Protein AF-A0A4R4NX36-F1 (afdb_monomer_lite)

Sequence (104 aa):
AGCYRWSTRGRSLDDGATFIHASRHDQVAMVANFVYDDVAGPLSLLVIDTGRLVSALCVEDLDGIGITFPHIYGPLNLDAVVEVRRYERAADGRWPEVAAEVVS

Radius of gyration: 13.86 Å; chains: 1; bounding box: 34×32×38 Å

Secondary structure (DSSP, 8-state):
--EE-EEETTEETTTT--SEE---HHHHHHHHHHHSTT--SPEEEEEE-GGG-SSEEEEE-SSSSS--EEEEES-EEGGGEEEEEEE---TTSSPPP-------

Organism: NCBI:txid1266829

Structure (mmCIF, N/CA/C/O backbone):
data_AF-A0A4R4NX36-F1
#
_entry.id   AF-A0A4R4NX36-F1
#
loop_
_atom_site.group_PDB
_atom_site.id
_atom_site.type_symbol
_atom_site.label_atom_id
_atom_site.label_alt_id
_atom_site.label_comp_id
_atom_site.label_asym_id
_atom_site.label_entity_id
_atom_site.label_seq_id
_atom_site.pdbx_PDB_ins_code
_atom_site.Cartn_x
_atom_site.Cartn_y
_atom_site.Cartn_z
_atom_site.occupancy
_atom_site.B_iso_or_equiv
_atom_site.auth_seq_id
_atom_site.auth_comp_id
_atom_site.auth_asym_id
_atom_site.auth_atom_id
_atom_site.pdbx_PDB_model_num
ATOM 1 N N . ALA A 1 1 ? -12.088 -16.204 10.795 1.00 61.72 1 ALA A N 1
ATOM 2 C CA . ALA A 1 1 ? -11.777 -15.189 9.766 1.00 61.72 1 ALA A CA 1
ATOM 3 C C . ALA A 1 1 ? -10.279 -14.895 9.813 1.00 61.72 1 ALA A C 1
ATOM 5 O O . ALA A 1 1 ? -9.730 -14.914 10.908 1.00 61.72 1 ALA A O 1
ATOM 6 N N . GLY A 1 2 ? -9.617 -14.719 8.664 1.00 82.31 2 GLY A N 1
ATOM 7 C CA . GLY A 1 2 ? -8.184 -14.391 8.588 1.00 82.31 2 GLY A CA 1
ATOM 8 C C . GLY A 1 2 ? -7.937 -12.880 8.509 1.00 82.31 2 GLY A C 1
ATOM 9 O O . GLY A 1 2 ? -8.873 -12.122 8.266 1.00 82.31 2 GLY A O 1
ATOM 10 N N . CYS A 1 3 ? -6.691 -12.445 8.703 1.00 90.56 3 CYS A N 1
ATOM 11 C CA . CYS A 1 3 ? -6.267 -11.060 8.481 1.00 90.56 3 CYS A CA 1
ATOM 12 C C . CYS A 1 3 ? -4.819 -11.001 7.974 1.00 90.56 3 CYS A C 1
ATOM 14 O O . CYS A 1 3 ? -4.033 -11.917 8.221 1.00 90.56 3 CYS A O 1
ATOM 16 N N . TYR A 1 4 ? -4.477 -9.922 7.274 1.00 94.38 4 TYR A N 1
ATOM 17 C CA . TYR A 1 4 ? -3.117 -9.609 6.846 1.00 94.38 4 TYR A CA 1
ATOM 18 C C . TYR A 1 4 ? -2.468 -8.638 7.842 1.00 94.38 4 TYR A C 1
ATOM 20 O O . TYR A 1 4 ? -3.098 -7.679 8.287 1.00 94.38 4 TYR A O 1
ATOM 28 N N . ARG A 1 5 ? -1.218 -8.914 8.235 1.00 96.56 5 ARG A N 1
ATOM 29 C CA . ARG A 1 5 ? -0.546 -8.251 9.374 1.00 96.56 5 ARG A CA 1
ATOM 30 C C . ARG A 1 5 ? 0.853 -7.720 9.052 1.00 96.56 5 ARG A C 1
ATOM 32 O O . ARG A 1 5 ? 1.571 -7.307 9.959 1.00 96.56 5 ARG A O 1
ATOM 39 N N . TRP A 1 6 ? 1.269 -7.747 7.788 1.00 96.00 6 TRP A N 1
ATOM 40 C CA . TRP A 1 6 ? 2.585 -7.244 7.392 1.00 96.00 6 TRP A CA 1
ATOM 41 C C . TRP A 1 6 ? 2.528 -5.741 7.157 1.00 96.00 6 TRP A C 1
ATOM 43 O O . TRP A 1 6 ? 1.686 -5.268 6.400 1.00 96.00 6 TRP A O 1
ATOM 53 N N . SER A 1 7 ? 3.428 -5.002 7.805 1.00 94.62 7 SER A N 1
ATOM 54 C CA . SER A 1 7 ? 3.492 -3.543 7.712 1.00 94.62 7 SER A CA 1
ATOM 55 C C . SER A 1 7 ? 4.280 -3.079 6.493 1.00 94.62 7 SER A C 1
ATOM 57 O O . SER A 1 7 ? 3.861 -2.167 5.783 1.00 94.62 7 SER A O 1
ATOM 59 N N . THR A 1 8 ? 5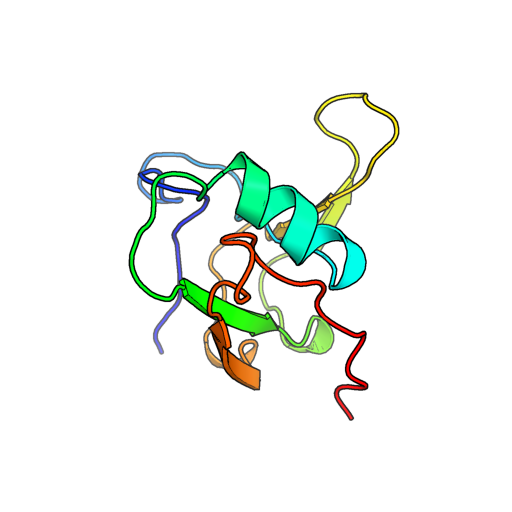.430 -3.714 6.278 1.00 89.81 8 THR A N 1
ATOM 60 C CA . THR A 1 8 ? 6.345 -3.513 5.152 1.00 89.81 8 THR A CA 1
ATOM 61 C C . THR A 1 8 ? 7.207 -4.775 4.993 1.00 89.81 8 THR A C 1
ATOM 63 O O . THR A 1 8 ? 7.012 -5.764 5.710 1.00 89.81 8 THR A O 1
ATOM 66 N N . ARG A 1 9 ? 8.166 -4.780 4.062 1.00 88.06 9 ARG A N 1
ATOM 67 C CA . ARG A 1 9 ? 9.083 -5.910 3.855 1.00 88.06 9 ARG A CA 1
ATOM 68 C C . ARG A 1 9 ? 9.827 -6.247 5.149 1.00 88.06 9 ARG A C 1
ATOM 70 O O . ARG A 1 9 ? 10.516 -5.406 5.716 1.00 88.06 9 ARG A O 1
ATOM 77 N N . GLY A 1 10 ? 9.691 -7.493 5.600 1.00 90.12 10 GLY A N 1
ATOM 78 C CA . GLY A 1 10 ? 10.413 -8.008 6.766 1.00 90.12 10 GLY A CA 1
ATOM 79 C C . GLY A 1 10 ? 9.943 -7.468 8.118 1.00 90.12 10 GLY A C 1
ATOM 80 O O . GLY A 1 10 ? 10.625 -7.710 9.109 1.00 90.12 10 GLY A O 1
ATOM 81 N N . ARG A 1 11 ? 8.807 -6.756 8.186 1.00 95.38 11 ARG A N 1
ATOM 82 C CA . ARG A 1 11 ? 8.256 -6.265 9.455 1.00 95.38 11 ARG A CA 1
ATOM 83 C C . ARG A 1 11 ? 6.742 -6.420 9.523 1.00 95.38 11 ARG A C 1
ATOM 85 O O . ARG A 1 11 ? 6.014 -5.898 8.674 1.00 95.38 11 ARG A O 1
ATOM 92 N N . SER A 1 12 ? 6.264 -7.099 10.558 1.00 96.75 12 SER A N 1
ATOM 93 C CA . SER A 1 12 ? 4.841 -7.270 10.850 1.00 96.75 12 SER A CA 1
ATOM 94 C C . SER A 1 12 ? 4.382 -6.423 12.041 1.00 96.75 12 SER A C 1
ATOM 96 O O . SER A 1 12 ? 5.190 -5.860 12.783 1.00 96.75 12 SER A O 1
ATOM 98 N N . LEU A 1 13 ? 3.064 -6.336 12.234 1.00 96.00 13 LEU A N 1
ATOM 99 C CA . LEU A 1 13 ? 2.476 -5.776 13.456 1.00 96.00 13 LEU A CA 1
ATOM 100 C C . LEU A 1 13 ? 2.872 -6.590 14.699 1.00 96.00 13 LEU A C 1
ATOM 102 O O . LEU A 1 13 ? 3.009 -6.030 15.783 1.00 96.00 13 LEU A O 1
ATOM 106 N N . ASP A 1 14 ? 3.096 -7.896 14.538 1.00 95.50 14 ASP A N 1
ATOM 107 C CA . ASP A 1 14 ? 3.527 -8.783 15.623 1.00 95.50 14 ASP A CA 1
ATOM 108 C C . ASP A 1 14 ? 4.996 -8.523 16.019 1.00 95.50 14 ASP A C 1
ATOM 110 O O . ASP A 1 14 ? 5.367 -8.709 17.175 1.00 95.50 14 ASP A O 1
ATOM 114 N N . ASP A 1 15 ? 5.794 -7.960 15.102 1.00 95.62 15 ASP A N 1
ATOM 115 C CA . ASP A 1 15 ? 7.153 -7.452 15.353 1.00 95.62 15 ASP A CA 1
ATOM 116 C C . ASP A 1 15 ? 7.161 -6.004 15.895 1.00 95.62 15 ASP A C 1
ATOM 118 O O . ASP A 1 15 ? 8.190 -5.320 15.895 1.00 95.62 15 ASP A O 1
ATOM 122 N N . GLY A 1 16 ? 6.002 -5.488 16.315 1.00 94.69 16 GLY A N 1
ATOM 123 C CA . GLY A 1 16 ? 5.859 -4.153 16.895 1.00 94.69 16 GLY A CA 1
ATOM 124 C C . GLY A 1 16 ? 5.797 -3.009 15.880 1.00 94.69 16 GLY A C 1
ATOM 125 O O . GLY A 1 16 ? 6.074 -1.865 16.243 1.00 94.69 16 GLY A O 1
ATOM 126 N N . ALA A 1 17 ? 5.470 -3.270 14.608 1.00 96.19 17 ALA A N 1
ATOM 127 C CA . ALA A 1 17 ? 5.021 -2.190 13.727 1.00 96.19 17 ALA A CA 1
ATOM 128 C C . ALA A 1 17 ? 3.661 -1.644 14.195 1.00 96.19 17 ALA A C 1
ATOM 130 O O . ALA A 1 17 ? 2.801 -2.392 14.655 1.00 96.19 17 ALA A O 1
ATOM 131 N N . THR A 1 18 ? 3.459 -0.336 14.065 1.00 95.06 18 THR A N 1
ATOM 132 C CA . THR A 1 18 ? 2.262 0.363 14.558 1.00 95.06 18 THR A CA 1
ATOM 133 C C . THR A 1 18 ? 1.118 0.408 13.545 1.00 95.06 18 THR A C 1
ATOM 135 O O . THR A 1 18 ? -0.043 0.481 13.941 1.00 95.06 18 THR A O 1
ATOM 138 N N . PHE A 1 19 ? 1.430 0.351 12.251 1.00 97.69 19 PHE A N 1
ATOM 139 C CA . PHE A 1 19 ? 0.463 0.420 11.155 1.00 97.69 19 PHE A CA 1
ATOM 140 C C . PHE A 1 19 ? 0.960 -0.340 9.922 1.00 97.69 19 PHE A C 1
ATOM 142 O O . PHE A 1 19 ? 2.142 -0.670 9.811 1.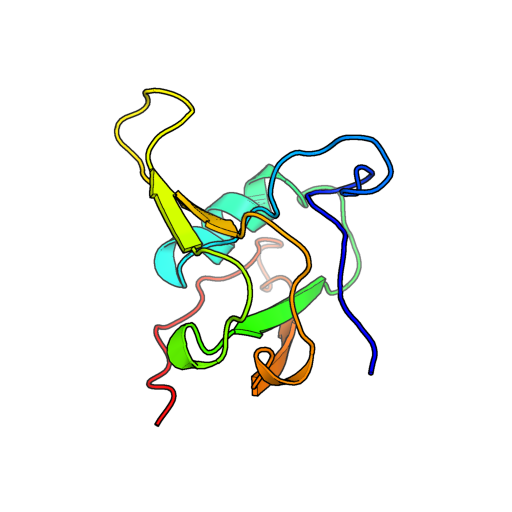00 97.69 19 PHE A O 1
ATOM 149 N N . ILE A 1 20 ? 0.056 -0.610 8.983 1.00 97.88 20 ILE A N 1
ATOM 150 C CA . ILE A 1 20 ? 0.362 -1.146 7.654 1.00 97.88 20 ILE A CA 1
ATOM 151 C C . ILE A 1 20 ? 0.473 0.006 6.656 1.00 97.88 20 ILE A C 1
ATOM 153 O O . ILE A 1 20 ? -0.422 0.851 6.597 1.00 97.88 20 ILE A O 1
ATOM 157 N N . HIS A 1 21 ? 1.554 0.027 5.870 1.00 97.38 21 HIS A N 1
ATOM 158 C CA . HIS A 1 21 ? 1.720 1.000 4.793 1.00 97.38 21 HIS A CA 1
ATOM 159 C C . HIS A 1 21 ? 0.804 0.636 3.629 1.00 97.38 21 HIS A C 1
ATOM 161 O O . HIS A 1 21 ? 0.852 -0.485 3.117 1.00 97.38 21 HIS A O 1
ATOM 167 N N . ALA A 1 22 ? -0.007 1.591 3.193 1.00 96.94 22 ALA A N 1
ATOM 168 C CA . ALA A 1 22 ? -0.769 1.499 1.964 1.00 96.94 22 ALA A CA 1
ATOM 169 C C . ALA A 1 22 ? -0.356 2.630 1.014 1.00 96.94 22 ALA A C 1
ATOM 171 O O . ALA A 1 22 ? 0.402 3.541 1.348 1.00 96.94 22 ALA A O 1
ATOM 172 N N . SER A 1 23 ? -0.840 2.566 -0.218 1.00 96.69 23 SER A N 1
ATOM 173 C CA . SER A 1 23 ? -0.597 3.583 -1.235 1.00 96.69 23 SER A CA 1
ATOM 174 C C . SER A 1 23 ? -1.896 3.850 -1.972 1.00 96.69 23 SER A C 1
ATOM 176 O O . SER A 1 23 ? -2.661 2.924 -2.242 1.00 96.69 23 SER A O 1
ATOM 178 N N . ARG A 1 24 ? -2.149 5.114 -2.310 1.00 96.31 24 ARG A N 1
ATOM 179 C CA . ARG A 1 24 ? -3.135 5.435 -3.344 1.00 96.31 24 ARG A CA 1
ATOM 180 C C . ARG A 1 24 ? -2.608 4.970 -4.707 1.00 96.31 24 ARG A C 1
ATOM 182 O O . ARG A 1 24 ? -1.404 4.776 -4.863 1.00 96.31 24 ARG A O 1
ATOM 189 N N . HIS A 1 25 ? -3.496 4.812 -5.689 1.00 95.19 25 HIS A N 1
ATOM 190 C CA . HIS A 1 25 ? -3.141 4.322 -7.030 1.00 95.19 25 HIS A CA 1
ATOM 191 C C . HIS A 1 25 ? -1.963 5.097 -7.662 1.00 95.19 25 HIS A C 1
ATOM 193 O O . HIS A 1 25 ? -1.022 4.483 -8.161 1.00 95.19 25 HIS A O 1
ATOM 199 N N . ASP A 1 26 ? -1.957 6.427 -7.525 1.00 95.31 26 ASP A N 1
ATOM 200 C CA . ASP A 1 26 ? -0.932 7.357 -8.018 1.00 95.31 26 ASP A CA 1
ATOM 201 C C . ASP A 1 26 ? 0.430 7.194 -7.323 1.00 95.31 26 ASP A C 1
ATOM 203 O O . ASP A 1 26 ? 1.458 7.628 -7.837 1.00 95.31 26 ASP A O 1
ATOM 207 N N . GLN A 1 27 ? 0.463 6.540 -6.161 1.00 96.94 27 GLN A N 1
ATOM 208 C CA . GLN A 1 27 ? 1.673 6.321 -5.368 1.00 96.94 27 GLN A CA 1
ATOM 209 C C . GLN A 1 27 ? 2.279 4.928 -5.583 1.00 96.94 27 GLN A C 1
ATOM 211 O O . GLN A 1 27 ? 3.466 4.739 -5.313 1.00 96.94 27 GLN A O 1
ATOM 216 N N . VAL A 1 28 ? 1.500 3.955 -6.079 1.00 97.38 28 VAL A N 1
ATOM 217 C CA . VAL A 1 28 ? 1.911 2.540 -6.148 1.00 97.38 28 VAL A CA 1
ATOM 218 C C . VAL A 1 28 ? 3.205 2.362 -6.935 1.00 97.38 28 VAL A C 1
ATOM 220 O O . VAL A 1 28 ? 4.129 1.715 -6.447 1.00 97.38 28 VAL A O 1
ATOM 223 N N . ALA A 1 29 ? 3.309 2.943 -8.132 1.00 97.38 29 ALA A N 1
ATOM 224 C CA . ALA A 1 29 ? 4.499 2.786 -8.966 1.00 97.38 29 ALA A CA 1
ATOM 225 C C . ALA A 1 29 ? 5.741 3.417 -8.331 1.00 97.38 29 ALA A C 1
ATOM 227 O O . ALA A 1 29 ? 6.811 2.807 -8.337 1.00 97.38 29 ALA A O 1
ATOM 228 N N . MET A 1 30 ? 5.608 4.609 -7.747 1.00 96.88 30 MET A N 1
ATOM 229 C CA . MET A 1 30 ? 6.709 5.287 -7.062 1.00 96.88 30 MET A CA 1
ATOM 230 C C . MET A 1 30 ? 7.227 4.443 -5.890 1.00 96.88 30 MET A C 1
ATOM 232 O O . MET A 1 30 ? 8.419 4.142 -5.836 1.00 96.88 30 MET A O 1
ATOM 236 N N . VAL A 1 31 ? 6.331 3.983 -5.012 1.00 95.94 31 VAL A N 1
ATOM 237 C CA . VAL A 1 31 ? 6.691 3.158 -3.850 1.00 95.94 31 VAL A CA 1
ATOM 238 C C . VAL A 1 31 ? 7.248 1.801 -4.284 1.00 95.94 31 VAL A C 1
ATOM 240 O O . VAL A 1 31 ? 8.262 1.361 -3.749 1.00 95.94 31 VAL A O 1
ATOM 243 N N . ALA A 1 32 ? 6.653 1.146 -5.283 1.00 96.81 32 ALA A N 1
ATOM 244 C CA . ALA A 1 32 ? 7.128 -0.145 -5.777 1.00 96.81 32 ALA A CA 1
ATOM 245 C C . ALA A 1 32 ? 8.549 -0.060 -6.355 1.00 96.81 32 ALA A C 1
ATOM 247 O O . ALA A 1 32 ? 9.394 -0.898 -6.048 1.00 96.81 32 ALA A O 1
ATOM 248 N N . ASN A 1 33 ? 8.836 0.980 -7.145 1.00 97.44 33 ASN A N 1
ATOM 249 C CA . ASN A 1 33 ? 10.167 1.211 -7.711 1.00 97.44 33 ASN A CA 1
ATOM 250 C C . ASN A 1 33 ? 11.214 1.639 -6.675 1.00 97.44 33 ASN A C 1
ATOM 252 O O . ASN A 1 33 ? 12.396 1.573 -6.989 1.00 97.44 33 ASN A O 1
ATOM 256 N N . PHE A 1 34 ? 10.804 2.076 -5.483 1.00 95.06 34 PHE A N 1
ATOM 257 C CA . PHE A 1 34 ? 11.717 2.427 -4.396 1.00 95.06 34 PHE A CA 1
ATOM 258 C C . PHE A 1 34 ? 11.942 1.266 -3.416 1.00 95.06 34 PHE A C 1
ATOM 260 O O . PHE A 1 34 ? 13.070 0.998 -3.023 1.00 95.06 34 PHE A O 1
ATOM 267 N N . VAL A 1 35 ? 10.876 0.564 -3.022 1.00 94.81 35 VAL A N 1
ATOM 268 C CA . VAL A 1 35 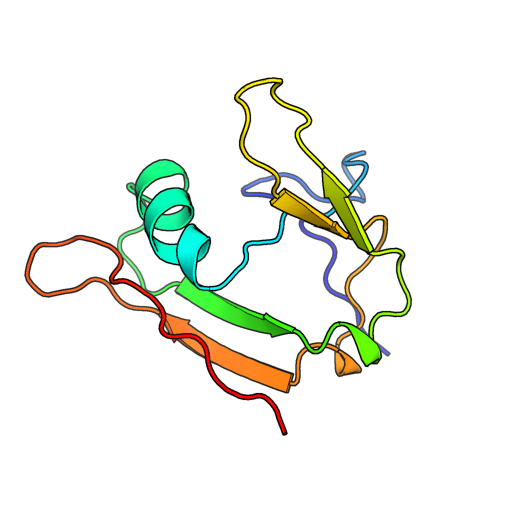? 10.906 -0.441 -1.942 1.00 94.81 35 VAL A CA 1
ATOM 269 C C . VAL A 1 35 ? 11.098 -1.868 -2.458 1.00 94.81 35 VAL A C 1
ATOM 271 O O . VAL A 1 35 ? 11.531 -2.733 -1.699 1.00 94.81 35 VAL A O 1
ATOM 274 N N . TYR A 1 36 ? 10.761 -2.147 -3.719 1.00 95.12 36 TYR A N 1
ATOM 275 C CA . TYR A 1 36 ? 10.765 -3.495 -4.306 1.00 95.12 36 TYR A CA 1
ATOM 276 C C . TYR A 1 36 ? 11.605 -3.556 -5.592 1.00 95.12 36 TYR A C 1
ATOM 278 O O . TYR A 1 36 ? 11.284 -4.308 -6.516 1.00 95.12 36 TYR A O 1
ATOM 286 N N . ASP A 1 37 ? 12.656 -2.741 -5.698 1.00 94.81 37 ASP A N 1
ATOM 287 C CA . ASP A 1 37 ? 13.505 -2.669 -6.891 1.00 94.81 37 ASP A CA 1
ATOM 288 C C . ASP A 1 37 ? 14.346 -3.940 -7.123 1.00 94.81 37 ASP A C 1
ATOM 290 O O . ASP A 1 37 ? 14.563 -4.321 -8.271 1.00 94.81 37 ASP A O 1
ATOM 294 N N . ASP A 1 38 ? 14.702 -4.647 -6.057 1.00 95.31 38 ASP A N 1
ATOM 295 C CA . ASP A 1 38 ? 15.442 -5.910 -6.007 1.00 95.31 38 ASP A CA 1
ATOM 296 C C . ASP A 1 38 ? 14.560 -7.154 -6.220 1.00 95.31 38 ASP A C 1
ATOM 298 O O . ASP A 1 38 ? 15.069 -8.267 -6.379 1.00 95.31 38 ASP A O 1
ATOM 302 N N . VAL A 1 39 ? 13.232 -6.999 -6.244 1.00 94.75 39 VAL A N 1
ATOM 303 C CA . VAL A 1 39 ? 12.310 -8.120 -6.455 1.00 94.75 39 VAL A CA 1
ATOM 304 C C . VAL A 1 39 ? 12.194 -8.436 -7.948 1.00 94.75 39 VAL A C 1
ATOM 306 O O . VAL A 1 39 ? 11.720 -7.618 -8.742 1.00 94.75 39 VAL A O 1
ATOM 309 N N . ALA A 1 40 ? 12.625 -9.646 -8.321 1.00 91.56 40 ALA A N 1
ATOM 310 C CA . ALA A 1 40 ? 12.612 -10.138 -9.702 1.00 91.56 40 ALA A CA 1
ATOM 311 C C . ALA A 1 40 ? 11.263 -10.743 -10.133 1.00 91.56 40 ALA A C 1
ATOM 313 O O . ALA A 1 40 ? 10.909 -10.700 -11.309 1.00 91.56 40 ALA A O 1
ATOM 314 N N . GLY A 1 41 ? 10.527 -11.340 -9.192 1.00 93.69 41 GLY A N 1
ATOM 315 C CA . GLY A 1 41 ? 9.215 -11.936 -9.446 1.00 93.69 41 GLY A CA 1
ATOM 316 C C . GLY A 1 41 ? 8.076 -10.911 -9.423 1.00 93.69 41 GLY A C 1
ATOM 317 O O . GLY A 1 41 ? 8.286 -9.778 -9.004 1.00 93.69 41 GLY A O 1
ATOM 318 N N . PRO A 1 42 ? 6.860 -11.305 -9.834 1.00 95.69 42 PRO A N 1
ATOM 319 C CA . PRO A 1 42 ? 5.667 -10.467 -9.701 1.00 95.69 42 PRO A CA 1
ATOM 320 C C . PRO A 1 42 ? 5.388 -10.120 -8.231 1.00 95.69 42 PRO A C 1
ATOM 322 O O . PRO A 1 42 ? 5.683 -10.907 -7.327 1.00 95.69 42 PRO A O 1
ATOM 325 N N . LEU A 1 43 ? 4.729 -8.987 -8.004 1.00 96.06 43 LEU A N 1
ATOM 326 C CA . LEU A 1 43 ? 4.127 -8.648 -6.717 1.00 96.06 43 LEU A CA 1
ATOM 327 C C . LEU A 1 43 ? 2.628 -8.966 -6.728 1.00 96.06 43 LEU A C 1
ATOM 329 O O . LEU A 1 43 ? 1.992 -9.038 -7.783 1.00 96.06 43 LEU A O 1
ATOM 333 N N . SER A 1 44 ? 2.057 -9.119 -5.537 1.00 95.62 44 SER A N 1
ATOM 334 C CA . SER A 1 44 ? 0.607 -9.121 -5.343 1.00 95.62 44 SER A CA 1
ATOM 335 C C . SER A 1 44 ? 0.164 -7.717 -4.950 1.00 95.62 44 SER A C 1
ATOM 337 O O . SER A 1 44 ? 0.498 -7.250 -3.862 1.00 95.62 44 SER A O 1
ATOM 339 N N . LEU A 1 45 ? -0.591 -7.050 -5.819 1.00 96.62 45 LEU A N 1
ATOM 340 C CA . LEU A 1 45 ? -1.214 -5.764 -5.526 1.00 96.62 45 LEU A CA 1
ATOM 341 C C . LEU A 1 45 ? -2.608 -6.010 -4.940 1.00 96.62 45 LEU A C 1
ATOM 343 O O . LEU A 1 45 ? -3.495 -6.524 -5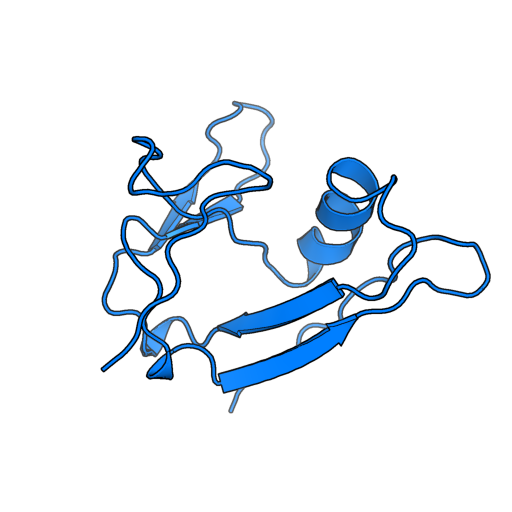.622 1.00 96.62 45 LEU A O 1
ATOM 347 N N . LEU A 1 46 ? -2.782 -5.671 -3.663 1.00 96.19 46 LEU A N 1
ATOM 348 C CA . LEU A 1 46 ? -4.053 -5.805 -2.954 1.00 96.19 46 LEU A CA 1
ATOM 349 C C . LEU A 1 46 ? -4.879 -4.534 -3.155 1.00 96.19 46 LEU A C 1
ATOM 351 O O . LEU A 1 46 ? -4.452 -3.453 -2.750 1.00 96.19 46 LEU A O 1
ATOM 355 N N . VAL A 1 47 ? -6.059 -4.664 -3.755 1.00 96.19 47 VAL A N 1
ATOM 356 C CA . VAL A 1 47 ? -7.012 -3.559 -3.897 1.00 96.19 47 VAL A CA 1
ATOM 357 C C . VAL A 1 47 ? -7.936 -3.577 -2.690 1.00 96.19 47 VAL A C 1
ATOM 359 O O . VAL A 1 47 ? -8.573 -4.593 -2.404 1.00 96.19 47 VAL A O 1
ATOM 362 N N . ILE A 1 48 ? -7.977 -2.464 -1.961 1.00 95.75 48 ILE A N 1
ATOM 363 C CA . ILE A 1 48 ? -8.667 -2.356 -0.674 1.00 95.75 48 ILE A CA 1
ATOM 364 C C . ILE A 1 48 ? -9.842 -1.387 -0.805 1.00 95.75 48 ILE A C 1
ATOM 366 O O . ILE A 1 48 ? -9.650 -0.229 -1.173 1.00 95.75 48 ILE A O 1
ATOM 370 N N . ASP A 1 49 ? -11.041 -1.848 -0.454 1.00 95.56 49 ASP A N 1
ATOM 371 C CA . ASP A 1 49 ? -12.201 -0.987 -0.224 1.00 95.56 49 ASP A CA 1
ATOM 372 C C . ASP A 1 49 ? -12.118 -0.417 1.196 1.00 95.56 49 ASP A C 1
ATOM 374 O O . ASP A 1 49 ? -12.271 -1.127 2.196 1.00 95.56 49 ASP A O 1
ATOM 378 N N . THR A 1 50 ? -11.858 0.886 1.288 1.00 95.31 50 THR A N 1
ATOM 379 C CA . THR A 1 50 ? -11.683 1.576 2.568 1.00 95.31 50 THR A CA 1
ATOM 380 C C . THR A 1 50 ? -12.973 1.643 3.385 1.00 95.31 50 THR A C 1
ATOM 382 O O . THR A 1 50 ? -12.895 1.729 4.608 1.00 95.31 50 THR A O 1
ATOM 385 N N . GLY A 1 51 ? -14.148 1.529 2.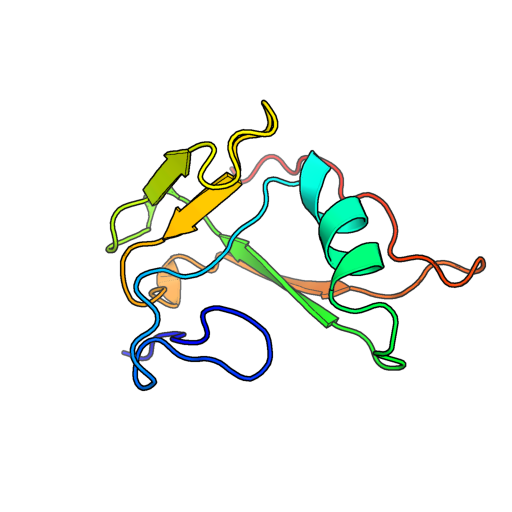753 1.00 96.75 51 GLY A N 1
ATOM 386 C CA . GLY A 1 51 ? -15.443 1.477 3.435 1.00 96.75 51 GLY A CA 1
ATOM 387 C C . GLY A 1 51 ? -15.688 0.166 4.187 1.00 96.75 51 GLY A C 1
ATOM 388 O O . GLY A 1 51 ? -16.561 0.105 5.051 1.00 96.75 51 GLY A O 1
ATOM 389 N N . ARG A 1 52 ? -14.899 -0.874 3.892 1.00 97.00 52 ARG A N 1
ATOM 390 C CA . ARG A 1 52 ? -14.949 -2.187 4.556 1.00 97.00 52 ARG A CA 1
ATOM 391 C C . ARG A 1 52 ? -13.848 -2.378 5.594 1.00 97.00 52 ARG A C 1
ATOM 393 O O . ARG A 1 52 ? -13.773 -3.441 6.210 1.00 97.00 52 ARG A O 1
ATOM 400 N N . LEU A 1 53 ? -12.970 -1.391 5.779 1.00 97.44 53 LEU A N 1
ATOM 401 C CA . LEU A 1 53 ? -11.897 -1.490 6.761 1.00 97.44 53 LEU A CA 1
ATOM 402 C C . LEU A 1 53 ? -12.461 -1.484 8.182 1.00 97.44 53 LEU A C 1
ATOM 404 O O . LEU A 1 53 ? -13.207 -0.591 8.575 1.00 97.44 53 LEU A O 1
ATOM 408 N N . VAL A 1 54 ? -12.051 -2.477 8.970 1.00 96.94 54 VAL A N 1
ATOM 409 C CA . VAL A 1 54 ? -12.333 -2.517 10.412 1.00 96.94 54 VAL A CA 1
ATOM 410 C C . VAL A 1 54 ? -11.314 -1.678 11.187 1.00 96.94 54 VAL A C 1
ATOM 412 O O . VAL A 1 54 ? -11.651 -1.044 12.186 1.00 96.94 54 VAL A O 1
ATOM 415 N N . SER A 1 55 ? -10.054 -1.681 10.747 1.00 97.62 55 SER A N 1
ATOM 416 C CA . SER A 1 55 ? -8.991 -0.859 11.333 1.00 97.62 55 SER A CA 1
ATOM 417 C C . SER A 1 55 ? -9.052 0.584 10.841 1.00 97.62 55 SER A C 1
ATOM 419 O O . SER A 1 55 ? -9.470 0.854 9.718 1.00 97.62 55 SER A O 1
ATOM 421 N N . ALA A 1 56 ? -8.601 1.515 11.683 1.00 97.88 56 ALA A N 1
ATOM 422 C CA . ALA A 1 56 ? -8.590 2.930 11.339 1.00 97.88 56 ALA A CA 1
ATOM 423 C C . ALA A 1 56 ? -7.617 3.209 10.184 1.00 97.88 56 ALA A C 1
ATOM 425 O O . ALA A 1 56 ? -6.486 2.725 10.187 1.00 97.88 56 ALA A O 1
ATOM 426 N N . LEU A 1 57 ? -8.058 4.021 9.226 1.00 98.25 57 LEU A N 1
ATOM 427 C CA . LEU A 1 57 ? -7.243 4.527 8.129 1.00 98.25 57 LEU A CA 1
ATOM 428 C C . LEU A 1 57 ? -6.892 5.991 8.407 1.00 98.25 57 LEU A C 1
ATOM 430 O O . LEU A 1 57 ? -7.789 6.827 8.507 1.00 98.25 57 LEU A O 1
ATOM 434 N N . CYS A 1 58 ? -5.602 6.303 8.509 1.00 98.19 58 CYS A N 1
ATOM 435 C CA . CYS A 1 58 ? -5.101 7.675 8.589 1.00 98.19 58 CYS A CA 1
ATOM 436 C C . CYS A 1 58 ? -4.409 8.041 7.275 1.00 98.19 58 CYS A C 1
ATOM 438 O O . CYS A 1 58 ? -3.712 7.208 6.704 1.00 98.19 58 CYS A O 1
ATOM 440 N N . VAL A 1 59 ? -4.588 9.271 6.792 1.00 98.06 59 VAL A N 1
ATOM 441 C CA . VAL A 1 59 ? -3.844 9.804 5.642 1.00 98.06 59 VAL A CA 1
ATOM 442 C C . VAL A 1 59 ? -2.979 10.945 6.146 1.00 98.06 59 VAL A C 1
ATOM 444 O O . VAL A 1 59 ? -3.496 11.995 6.522 1.00 98.06 59 VAL A O 1
ATOM 447 N N . GLU A 1 60 ? -1.671 10.734 6.175 1.00 98.00 60 GLU A N 1
ATOM 448 C CA . GLU A 1 60 ? -0.749 11.597 6.915 1.00 98.00 60 GLU A CA 1
ATOM 449 C C . GLU A 1 60 ? 0.652 11.600 6.300 1.00 98.00 60 GLU A C 1
ATOM 451 O O . GLU A 1 60 ? 1.029 10.690 5.563 1.00 98.00 60 GLU A O 1
ATOM 456 N N . ASP A 1 61 ? 1.409 12.652 6.593 1.00 97.19 61 ASP A N 1
ATOM 457 C CA . ASP A 1 61 ? 2.807 12.821 6.201 1.00 97.19 61 ASP A CA 1
ATOM 458 C C . ASP A 1 61 ? 3.678 12.607 7.441 1.00 97.19 61 ASP A C 1
ATOM 460 O O . ASP A 1 61 ? 3.894 13.529 8.229 1.00 97.19 61 ASP A O 1
ATOM 464 N N . LEU A 1 62 ? 4.111 11.363 7.654 1.00 94.50 62 LEU A N 1
ATOM 465 C CA . LEU A 1 62 ? 4.969 11.019 8.793 1.00 94.50 62 LEU A CA 1
ATOM 466 C C . LEU A 1 62 ? 6.439 11.379 8.557 1.00 94.50 62 LEU A C 1
ATOM 468 O O . LEU A 1 62 ? 7.178 11.548 9.526 1.00 94.50 62 LEU A O 1
ATOM 472 N N . ASP A 1 63 ? 6.848 11.524 7.296 1.00 90.50 63 ASP A N 1
ATOM 473 C CA . ASP A 1 63 ? 8.231 11.834 6.925 1.00 90.50 63 ASP A CA 1
ATOM 474 C C . ASP A 1 63 ? 8.493 13.351 6.855 1.00 90.50 63 ASP A C 1
ATOM 476 O O . ASP A 1 63 ? 9.643 13.785 6.771 1.00 90.50 63 ASP A O 1
ATOM 480 N N . GLY A 1 64 ? 7.440 14.174 6.911 1.00 93.81 64 GLY A N 1
ATOM 481 C CA . GLY A 1 64 ? 7.521 15.633 6.847 1.00 93.81 64 GLY A CA 1
ATOM 482 C C . GLY A 1 64 ? 7.957 16.156 5.477 1.00 93.81 64 GLY A C 1
ATOM 483 O O . GLY A 1 64 ? 8.571 17.221 5.394 1.00 93.81 64 GLY A O 1
ATOM 484 N N . ILE A 1 65 ? 7.686 15.401 4.408 1.00 92.50 65 ILE A N 1
ATOM 485 C CA . ILE A 1 65 ? 8.148 15.692 3.039 1.00 92.50 65 ILE A CA 1
ATOM 486 C C . ILE A 1 65 ? 7.074 16.340 2.154 1.00 92.50 65 ILE A C 1
ATOM 488 O O . ILE A 1 65 ? 7.287 16.539 0.958 1.00 92.50 65 ILE A O 1
ATOM 492 N N . GLY A 1 66 ? 5.912 16.667 2.716 1.00 95.81 66 GLY A N 1
ATOM 493 C CA . GLY A 1 66 ? 4.770 17.236 2.004 1.00 95.81 66 GLY A CA 1
ATOM 494 C C . GLY A 1 66 ? 3.957 16.211 1.210 1.00 95.81 66 GLY A C 1
ATOM 495 O O . GLY A 1 66 ? 3.123 16.605 0.395 1.00 95.81 66 GLY A O 1
ATOM 496 N N . ILE A 1 67 ? 4.182 14.909 1.425 1.00 95.25 67 ILE A N 1
ATOM 497 C CA . ILE A 1 67 ? 3.458 13.821 0.756 1.00 95.25 67 ILE A CA 1
ATOM 498 C C . ILE A 1 67 ? 2.767 12.973 1.815 1.00 95.25 67 ILE A C 1
ATOM 500 O O . ILE A 1 67 ? 3.415 12.422 2.696 1.00 95.25 67 ILE A O 1
ATOM 504 N N . THR A 1 68 ? 1.448 12.828 1.703 1.00 98.00 68 THR A N 1
ATOM 505 C CA . THR A 1 68 ? 0.677 11.986 2.619 1.00 98.00 68 THR A CA 1
ATOM 506 C C . THR A 1 68 ? 0.488 10.578 2.071 1.00 98.00 68 THR A C 1
ATOM 508 O O . THR A 1 68 ? 0.184 10.391 0.885 1.00 98.00 68 THR A O 1
ATOM 511 N N . PHE A 1 69 ? 0.596 9.585 2.946 1.00 97.56 69 PHE A N 1
ATOM 512 C CA . PHE A 1 69 ? 0.341 8.181 2.642 1.00 97.56 69 PHE A CA 1
ATOM 513 C C . PHE A 1 69 ? -0.786 7.630 3.524 1.00 97.56 69 PHE A C 1
ATOM 515 O O . PHE A 1 69 ? -0.960 8.081 4.658 1.00 97.56 69 PHE A O 1
ATOM 522 N N . PRO A 1 70 ? -1.593 6.688 3.006 1.00 97.81 70 PRO A N 1
ATOM 523 C CA . PRO A 1 70 ? -2.557 5.969 3.820 1.00 97.81 70 PRO A CA 1
ATOM 524 C C . PRO A 1 70 ? -1.857 4.939 4.722 1.00 97.81 70 PRO A C 1
ATOM 526 O O . PRO A 1 70 ? -1.146 4.057 4.239 1.00 97.81 70 PRO A O 1
ATOM 529 N N . HIS A 1 71 ? -2.125 5.003 6.023 1.00 98.31 71 HIS A N 1
ATOM 530 C CA . HIS A 1 71 ? -1.684 4.037 7.026 1.00 98.31 71 HIS A CA 1
ATOM 531 C C . HIS A 1 71 ? -2.887 3.363 7.688 1.00 98.31 71 HIS A C 1
ATOM 533 O O . HIS A 1 71 ? -3.803 4.031 8.173 1.00 98.31 71 HIS A O 1
ATOM 539 N N . ILE A 1 72 ? -2.882 2.030 7.724 1.00 98.31 72 ILE A N 1
ATOM 540 C CA . ILE A 1 72 ? -3.927 1.233 8.379 1.00 98.31 72 ILE A CA 1
ATOM 541 C C . ILE A 1 72 ? -3.440 0.865 9.783 1.00 98.31 72 ILE A C 1
ATOM 543 O O . ILE A 1 72 ? -2.522 0.061 9.948 1.00 98.31 72 ILE A O 1
ATOM 547 N N . TYR A 1 73 ? -4.056 1.448 10.806 1.00 98.00 73 TYR A N 1
ATOM 548 C CA . TYR A 1 73 ? -3.718 1.250 12.215 1.00 98.00 73 TYR A CA 1
ATOM 549 C C . TYR A 1 73 ? -4.387 -0.008 12.773 1.00 98.00 73 TYR A C 1
ATOM 551 O O . TYR A 1 73 ? -5.385 0.042 13.495 1.00 98.00 73 TYR A O 1
ATOM 559 N N . GLY A 1 74 ? -3.829 -1.154 12.393 1.00 96.88 74 GLY A N 1
ATOM 560 C CA . GLY A 1 74 ? -4.291 -2.476 12.795 1.00 96.88 74 GLY A CA 1
ATOM 561 C C . GLY A 1 74 ? -4.224 -3.487 11.647 1.00 96.88 74 GLY A C 1
ATOM 562 O O . GLY A 1 74 ? -3.725 -3.171 10.565 1.00 96.88 74 GLY A O 1
ATOM 563 N N . PRO A 1 75 ? -4.666 -4.732 11.884 1.00 96.81 75 PRO A N 1
ATOM 564 C CA . PRO A 1 75 ? -4.668 -5.761 10.854 1.00 96.81 75 PRO A CA 1
ATOM 565 C C . PRO A 1 75 ? -5.649 -5.441 9.721 1.00 96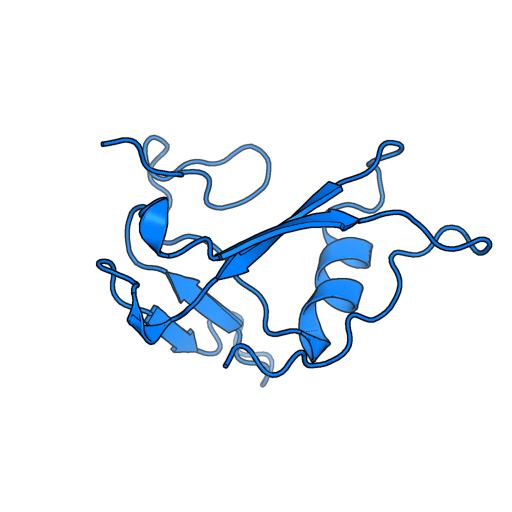.81 75 PRO A C 1
ATOM 567 O O . PRO A 1 75 ? -6.784 -5.037 9.959 1.00 96.81 75 PRO A O 1
ATOM 570 N N . LEU A 1 76 ? -5.250 -5.737 8.486 1.00 97.50 76 LEU A N 1
ATOM 571 C CA . LEU A 1 76 ? -6.132 -5.661 7.326 1.00 97.50 76 LEU A CA 1
ATOM 572 C C . LEU A 1 76 ? -7.066 -6.880 7.305 1.00 97.50 76 LEU A C 1
ATOM 574 O O . LEU A 1 76 ? -6.620 -8.024 7.157 1.00 97.50 76 LEU A O 1
ATOM 578 N N . ASN A 1 77 ? -8.366 -6.640 7.464 1.00 97.25 77 ASN A N 1
ATOM 579 C CA . ASN A 1 77 ? -9.405 -7.658 7.335 1.00 97.25 77 ASN A CA 1
ATOM 580 C C . ASN A 1 77 ? -9.575 -8.087 5.864 1.00 97.25 77 ASN A C 1
ATOM 582 O O . ASN A 1 77 ? -9.560 -7.256 4.960 1.00 97.25 77 ASN A O 1
ATOM 586 N N . LEU A 1 78 ? -9.691 -9.399 5.612 1.00 96.12 78 LEU A N 1
ATOM 587 C CA . LEU A 1 78 ? -9.646 -9.948 4.245 1.00 96.12 78 LEU A CA 1
ATOM 588 C C . LEU A 1 78 ? -10.850 -9.554 3.377 1.00 96.12 78 LEU A C 1
ATOM 590 O O . LEU A 1 78 ? -10.722 -9.488 2.165 1.00 96.12 78 LEU A O 1
ATOM 594 N N . ASP A 1 79 ? -12.000 -9.278 3.979 1.00 95.69 79 ASP A N 1
ATOM 595 C CA . ASP A 1 79 ? -13.215 -8.799 3.310 1.00 95.69 79 ASP A CA 1
ATOM 596 C C . ASP A 1 79 ? -13.115 -7.345 2.814 1.00 95.69 79 ASP A C 1
ATOM 598 O O . ASP A 1 79 ? -13.895 -6.947 1.945 1.00 95.69 79 ASP A O 1
ATOM 602 N N . ALA A 1 80 ? -12.134 -6.575 3.303 1.00 96.50 80 ALA A N 1
ATOM 603 C CA . ALA A 1 80 ? -11.774 -5.282 2.726 1.00 96.50 80 ALA A CA 1
ATOM 604 C C . ALA A 1 80 ? -10.898 -5.410 1.471 1.00 96.50 80 ALA A C 1
ATOM 606 O O . ALA A 1 80 ? -10.804 -4.455 0.705 1.00 96.50 80 ALA A O 1
ATOM 607 N N . VAL A 1 81 ? -10.275 -6.569 1.226 1.00 96.62 81 VAL A N 1
ATOM 608 C CA . VAL A 1 81 ? -9.514 -6.824 -0.005 1.00 96.62 81 VAL A CA 1
ATOM 609 C C . VAL A 1 81 ? -10.485 -7.284 -1.087 1.00 96.62 81 VAL A C 1
ATOM 611 O O . VAL A 1 81 ? -10.897 -8.443 -1.120 1.00 96.62 81 VAL A O 1
ATOM 614 N N . VAL A 1 82 ? -10.874 -6.365 -1.966 1.00 95.88 82 VAL A N 1
ATOM 615 C CA . VAL A 1 82 ? -11.878 -6.621 -3.014 1.00 95.88 82 VAL A CA 1
ATOM 616 C C . VAL A 1 82 ? -11.284 -7.242 -4.274 1.00 95.88 82 VAL A C 1
ATOM 618 O O . VAL A 1 82 ? -12.004 -7.866 -5.048 1.00 95.88 82 VAL A O 1
ATOM 621 N N . GLU A 1 83 ? -9.969 -7.127 -4.458 1.00 95.56 83 GLU A N 1
ATOM 622 C CA . GLU A 1 83 ? -9.258 -7.736 -5.576 1.00 95.56 83 GLU A CA 1
ATOM 623 C C . GLU A 1 83 ? -7.783 -7.976 -5.228 1.00 95.56 83 GLU A C 1
ATOM 625 O O . GLU A 1 83 ? -7.167 -7.221 -4.473 1.00 95.56 83 GLU A O 1
ATOM 630 N N . VAL A 1 84 ? -7.199 -9.025 -5.809 1.00 95.94 84 VAL A N 1
ATOM 631 C CA . VAL A 1 84 ? -5.757 -9.281 -5.771 1.00 95.94 84 VAL A CA 1
ATOM 632 C C . VAL A 1 84 ? -5.253 -9.351 -7.200 1.00 95.94 84 VAL A C 1
ATOM 634 O O . VAL A 1 84 ? -5.594 -10.273 -7.942 1.00 95.94 84 VAL A O 1
ATOM 637 N N . ARG A 1 85 ? -4.415 -8.389 -7.577 1.00 95.50 85 ARG A N 1
ATOM 638 C CA . ARG A 1 85 ? -3.834 -8.313 -8.914 1.00 95.50 85 ARG A CA 1
ATOM 639 C C . ARG A 1 85 ? -2.414 -8.815 -8.907 1.00 95.50 85 ARG A C 1
ATOM 641 O O . ARG A 1 85 ? -1.623 -8.512 -8.015 1.00 95.50 85 ARG A O 1
ATOM 648 N N . ARG A 1 86 ? -2.072 -9.531 -9.968 1.00 96.62 86 ARG A N 1
ATOM 649 C CA . ARG A 1 86 ? -0.680 -9.774 -10.307 1.00 96.62 86 ARG A CA 1
ATOM 650 C C . ARG A 1 86 ? -0.100 -8.475 -10.857 1.00 96.62 86 ARG A C 1
ATOM 652 O O . ARG A 1 86 ? -0.596 -7.957 -11.851 1.00 96.62 86 ARG A O 1
ATOM 659 N N . TYR A 1 87 ? 0.918 -7.952 -10.194 1.00 96.88 87 TYR A N 1
ATOM 660 C CA . TYR A 1 87 ? 1.590 -6.723 -10.585 1.00 96.88 87 TYR A CA 1
ATOM 661 C C . TYR A 1 87 ? 2.974 -7.083 -11.111 1.00 96.88 87 TYR A C 1
ATOM 663 O O . TYR A 1 87 ? 3.767 -7.708 -10.407 1.00 96.88 87 TYR A O 1
ATOM 671 N N . GLU A 1 88 ? 3.223 -6.769 -12.378 1.00 97.06 88 GLU A N 1
ATOM 672 C CA . GLU A 1 88 ? 4.421 -7.166 -13.118 1.00 97.06 88 GLU A CA 1
ATOM 673 C C . GLU A 1 88 ? 5.196 -5.933 -13.575 1.00 97.06 88 GLU A C 1
ATOM 675 O O . GLU A 1 88 ? 4.628 -4.855 -13.754 1.00 97.06 88 GLU A O 1
ATOM 680 N N . ARG A 1 89 ? 6.505 -6.096 -13.770 1.00 96.50 89 ARG A N 1
ATOM 681 C CA . ARG A 1 89 ? 7.330 -5.046 -14.366 1.00 96.50 89 ARG A CA 1
ATOM 682 C C . ARG A 1 89 ? 6.964 -4.862 -15.835 1.00 96.50 89 ARG A C 1
ATOM 684 O O . ARG A 1 89 ? 6.686 -5.829 -16.543 1.00 96.50 89 ARG A O 1
ATOM 691 N N . ALA A 1 90 ? 7.022 -3.621 -16.292 1.00 95.25 90 ALA A N 1
ATOM 692 C CA . ALA A 1 90 ? 6.962 -3.294 -17.703 1.00 95.25 90 ALA A CA 1
ATOM 693 C C . ALA A 1 90 ? 8.254 -3.727 -18.423 1.00 95.25 90 ALA A C 1
ATOM 695 O O . ALA A 1 90 ? 9.245 -4.126 -17.806 1.00 95.25 90 ALA A O 1
ATOM 696 N N . ALA A 1 91 ? 8.246 -3.636 -19.755 1.00 95.12 91 ALA A N 1
ATOM 697 C CA . ALA A 1 91 ? 9.375 -4.036 -20.598 1.00 95.12 91 ALA A CA 1
ATOM 698 C C . ALA A 1 91 ? 10.670 -3.245 -20.319 1.00 95.12 91 ALA A C 1
ATOM 700 O O . ALA A 1 91 ? 11.758 -3.732 -20.613 1.00 95.12 91 ALA A O 1
ATOM 701 N N . ASP A 1 92 ? 10.563 -2.049 -19.738 1.00 95.38 92 ASP A N 1
ATOM 702 C CA . ASP A 1 92 ? 11.693 -1.219 -19.305 1.00 95.38 92 ASP A CA 1
ATOM 703 C C . ASP A 1 92 ? 12.255 -1.619 -17.925 1.00 95.38 92 ASP A C 1
ATOM 705 O O . ASP A 1 92 ? 13.177 -0.985 -17.410 1.00 95.38 92 ASP A O 1
ATOM 709 N N . GLY A 1 93 ? 11.701 -2.671 -17.317 1.00 95.25 93 GLY A N 1
ATOM 710 C CA . GLY A 1 93 ? 12.093 -3.172 -16.009 1.00 95.25 93 GLY A CA 1
ATOM 711 C C . GLY A 1 93 ? 11.519 -2.382 -14.835 1.00 95.25 93 GLY A C 1
ATOM 712 O O . GLY A 1 93 ? 11.837 -2.718 -13.696 1.00 95.25 93 GLY A O 1
ATOM 713 N N . ARG A 1 94 ? 10.677 -1.366 -15.048 1.00 96.69 94 ARG A N 1
ATOM 714 C CA . ARG A 1 94 ? 10.049 -0.604 -13.958 1.00 96.69 94 ARG A CA 1
ATOM 715 C C . ARG A 1 94 ? 8.690 -1.175 -13.576 1.00 96.69 94 ARG A C 1
ATOM 717 O O . ARG A 1 94 ? 8.004 -1.796 -14.383 1.00 96.69 94 ARG A O 1
ATOM 724 N N . TRP A 1 95 ? 8.280 -0.937 -12.336 1.00 97.62 95 TRP A N 1
ATOM 725 C CA . TRP A 1 95 ? 6.895 -1.149 -11.920 1.00 97.62 95 TRP A CA 1
ATOM 726 C C . TRP A 1 95 ? 6.009 -0.050 -12.542 1.00 97.62 95 TRP A C 1
ATOM 728 O O . TRP A 1 95 ? 6.319 1.128 -12.326 1.00 97.62 95 TRP A O 1
ATOM 738 N N . PRO A 1 96 ? 4.976 -0.395 -13.337 1.00 96.88 96 PRO A N 1
ATOM 739 C CA . PRO A 1 96 ? 4.197 0.568 -14.121 1.00 96.88 96 PRO A CA 1
ATOM 740 C C . PRO A 1 96 ? 3.158 1.326 -13.285 1.00 96.88 96 PRO A C 1
ATOM 742 O O . PRO A 1 96 ? 2.696 0.834 -12.268 1.00 96.88 96 PRO A O 1
ATOM 745 N N . GLU A 1 97 ? 2.731 2.509 -13.729 1.00 96.44 97 GLU A N 1
ATOM 746 C CA . GLU A 1 97 ? 1.643 3.253 -13.073 1.00 96.44 97 GLU A CA 1
ATOM 747 C C . GLU A 1 97 ? 0.346 2.437 -12.970 1.00 96.44 97 GLU A C 1
ATOM 749 O O . GLU A 1 97 ? -0.009 1.670 -13.867 1.00 96.44 97 GLU A O 1
ATOM 754 N N . VAL A 1 98 ? -0.377 2.626 -11.862 1.00 93.31 98 VAL A N 1
ATOM 755 C CA . VAL A 1 98 ? -1.680 2.002 -11.624 1.00 93.31 98 VAL A CA 1
ATOM 756 C C . VAL A 1 98 ? -2.749 3.068 -11.807 1.00 93.31 98 VAL A C 1
ATOM 758 O O . VAL A 1 98 ? -2.745 4.080 -11.110 1.00 93.31 98 VAL A O 1
ATOM 761 N N . ALA A 1 99 ? -3.667 2.849 -12.746 1.00 85.56 99 ALA A N 1
ATOM 762 C CA . ALA A 1 99 ? -4.793 3.750 -12.952 1.00 85.56 99 ALA A CA 1
ATOM 763 C C . ALA A 1 99 ? -5.738 3.730 -11.741 1.00 85.56 99 ALA A C 1
ATOM 765 O O . ALA A 1 99 ? -5.897 2.703 -11.078 1.00 85.56 99 ALA A O 1
ATOM 766 N N . ALA A 1 100 ? -6.401 4.858 -11.474 1.00 73.44 100 ALA A N 1
ATOM 767 C CA . ALA A 1 100 ? -7.530 4.871 -10.557 1.00 73.44 100 ALA A CA 1
ATOM 768 C C . ALA A 1 100 ? -8.608 3.948 -11.119 1.00 73.44 100 ALA A C 1
ATOM 770 O O . ALA A 1 100 ? -9.174 4.226 -12.177 1.00 73.44 100 ALA A O 1
ATOM 771 N N . GLU A 1 101 ? -8.907 2.865 -10.419 1.00 65.56 101 GLU A N 1
ATOM 772 C CA . GLU A 1 101 ? -10.084 2.080 -10.745 1.00 65.56 101 GLU A CA 1
ATOM 773 C C . GLU A 1 101 ? -11.240 2.509 -9.858 1.00 65.56 101 GLU A C 1
ATOM 775 O O . GLU A 1 101 ? -11.104 2.661 -8.643 1.00 65.56 101 GLU A O 1
ATOM 780 N N . VAL A 1 102 ? -12.382 2.747 -10.500 1.00 45.69 102 VAL A N 1
ATOM 781 C CA . VAL A 1 102 ? -13.642 3.005 -9.815 1.00 45.69 102 VAL A CA 1
ATOM 782 C C . VAL A 1 102 ? -14.090 1.673 -9.233 1.00 45.69 102 VAL A C 1
ATOM 784 O O . VAL A 1 102 ? -14.684 0.851 -9.927 1.00 45.69 102 VAL A O 1
ATOM 787 N N . VAL A 1 103 ? -13.760 1.437 -7.966 1.00 45.78 103 VAL A N 1
ATOM 788 C CA . VAL A 1 103 ? -14.396 0.370 -7.196 1.00 45.78 103 VAL A CA 1
ATOM 789 C C . VAL A 1 103 ? -15.848 0.815 -7.001 1.00 45.78 103 VAL A C 1
ATOM 791 O O . VAL A 1 103 ? -16.090 1.845 -6.372 1.00 45.78 103 VAL A O 1
ATOM 794 N N . SER A 1 104 ? -16.786 0.126 -7.658 1.00 36.41 104 SER A N 1
ATOM 795 C CA . SER A 1 104 ? -18.230 0.402 -7.575 1.00 36.41 104 SER A CA 1
ATOM 796 C C . SER A 1 104 ? -18.809 0.037 -6.217 1.00 36.41 104 SER A C 1
ATOM 798 O O . SER A 1 104 ? -18.462 -1.076 -5.754 1.00 36.41 104 SER A O 1
#

InterPro domains:
  IPR009297 Protein of unknown function DUF952 [PF06108] (8-84)
  IPR009297 Protein of unknown function DUF952 [PTHR34129] (7-97)

Foldseek 3Di:
DDWAFAQAPPRGVVNVDQWHWDADLQCVQVCCCVRVLVPPAWDKDFDFQPVPFPFDWDFDDPPPPPHTTITGRDTGDVVRRPDIDGFDADPVSGGDGGDDDPPD

pLDDT: mean 93.28, std 10.33, range [36.41, 98.31]